Protein AF-A0A7J2Y8C3-F1 (afdb_monomer)

Sequence (62 aa):
MLIERNLEAELGTHADLGRRCAVCAVPTVVVDSRIKVEGVPDFPWFRSDELFARLEGKYPLR

Radius of gyration: 11.62 Å; Cα contacts (8 Å, |Δi|>4): 56; chains: 1; bounding box: 27×24×26 Å

Structure (mmCIF, N/CA/C/O backbone):
data_AF-A0A7J2Y8C3-F1
#
_entry.id   AF-A0A7J2Y8C3-F1
#
loop_
_atom_site.group_PDB
_atom_site.id
_atom_site.type_symbol
_atom_site.label_atom_id
_atom_site.label_alt_id
_atom_site.label_comp_id
_atom_site.label_asym_id
_atom_site.label_entity_id
_atom_site.label_seq_id
_atom_site.pdbx_PDB_ins_code
_atom_site.Cartn_x
_atom_site.Cartn_y
_atom_site.Cartn_z
_atom_site.occupancy
_atom_site.B_iso_or_equiv
_atom_site.auth_seq_id
_atom_site.auth_comp_id
_atom_site.auth_asym_id
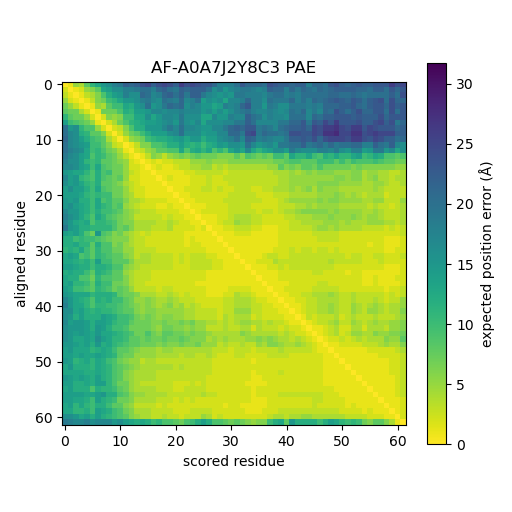_atom_site.auth_atom_id
_atom_site.pdbx_PDB_model_num
ATOM 1 N N . MET A 1 1 ? -2.435 -8.047 10.311 1.00 29.72 1 MET A N 1
ATOM 2 C CA . MET A 1 1 ? -0.965 -8.184 10.202 1.00 29.72 1 MET A CA 1
ATOM 3 C C . MET A 1 1 ? -0.516 -7.123 9.217 1.00 29.72 1 MET A C 1
ATOM 5 O O . MET A 1 1 ? -0.855 -7.252 8.052 1.00 29.72 1 MET A O 1
ATOM 9 N N . LEU A 1 2 ? 0.123 -6.043 9.676 1.00 37.31 2 LEU A N 1
ATOM 10 C CA . LEU A 1 2 ? 0.628 -5.007 8.771 1.00 37.31 2 LEU A CA 1
ATOM 11 C C . LEU A 1 2 ? 1.866 -5.577 8.076 1.00 37.31 2 LEU A C 1
ATOM 13 O O . LEU A 1 2 ? 2.870 -5.829 8.737 1.00 37.31 2 LEU A O 1
ATOM 17 N N . ILE A 1 3 ? 1.767 -5.862 6.781 1.00 43.41 3 ILE A N 1
ATOM 18 C CA . ILE A 1 3 ? 2.924 -6.273 5.989 1.00 43.41 3 ILE A CA 1
ATOM 19 C C . ILE A 1 3 ? 3.443 -5.029 5.262 1.00 43.41 3 ILE A C 1
ATOM 21 O O . ILE A 1 3 ? 2.993 -4.724 4.162 1.00 43.41 3 ILE A O 1
ATOM 25 N N . GLU A 1 4 ? 4.390 -4.309 5.860 1.00 48.06 4 GLU A N 1
ATOM 26 C CA . GLU A 1 4 ? 5.201 -3.350 5.105 1.00 48.06 4 GLU A CA 1
ATOM 27 C C . GLU A 1 4 ? 6.238 -4.138 4.296 1.00 48.06 4 GLU A C 1
ATOM 29 O O . GLU A 1 4 ? 7.114 -4.796 4.860 1.00 48.06 4 GLU A O 1
ATOM 34 N N . ARG A 1 5 ? 6.120 -4.133 2.963 1.00 53.50 5 ARG A N 1
ATOM 35 C CA . ARG A 1 5 ? 7.133 -4.706 2.063 1.00 53.50 5 ARG A CA 1
ATOM 36 C C . ARG A 1 5 ? 7.700 -3.607 1.190 1.00 53.50 5 ARG A C 1
ATOM 38 O O . ARG A 1 5 ? 6.975 -3.004 0.406 1.00 53.50 5 ARG A O 1
ATOM 45 N N . ASN A 1 6 ? 9.002 -3.377 1.329 1.00 50.94 6 ASN A N 1
ATOM 46 C CA . ASN A 1 6 ? 9.735 -2.477 0.458 1.00 50.94 6 ASN A CA 1
ATOM 47 C C . ASN A 1 6 ? 9.812 -3.094 -0.950 1.00 50.94 6 ASN A C 1
ATOM 49 O O . ASN A 1 6 ? 10.534 -4.066 -1.172 1.00 50.94 6 ASN A O 1
ATOM 53 N N . LEU A 1 7 ? 9.025 -2.554 -1.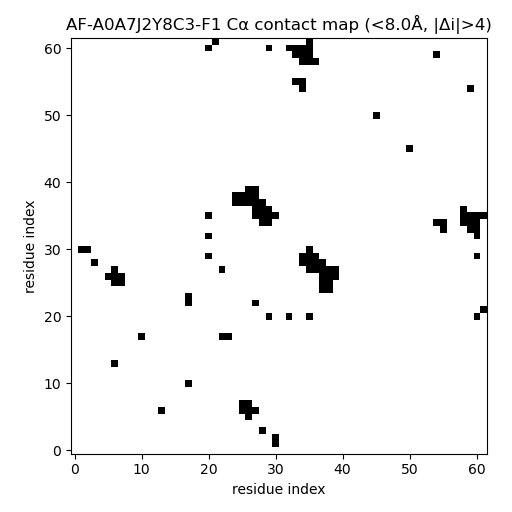881 1.00 53.81 7 LEU A N 1
ATOM 54 C CA . LEU A 1 7 ? 8.963 -3.015 -3.270 1.00 53.81 7 LEU A CA 1
ATOM 55 C C . LEU A 1 7 ? 10.211 -2.636 -4.086 1.00 53.81 7 LEU A C 1
ATOM 57 O O . LEU A 1 7 ? 10.408 -3.210 -5.153 1.00 53.81 7 LEU A O 1
ATOM 61 N N . GLU A 1 8 ? 11.067 -1.724 -3.604 1.00 49.44 8 GLU A N 1
ATOM 62 C CA . GLU A 1 8 ? 12.274 -1.300 -4.334 1.00 49.44 8 GLU A CA 1
ATOM 63 C C . GLU A 1 8 ? 13.340 -2.398 -4.436 1.00 49.44 8 GLU A C 1
ATOM 65 O O . GLU A 1 8 ? 14.082 -2.435 -5.413 1.00 49.44 8 GLU A O 1
ATOM 70 N N . ALA A 1 9 ? 13.418 -3.312 -3.464 1.00 52.12 9 ALA A N 1
ATOM 71 C CA . ALA A 1 9 ? 14.499 -4.297 -3.422 1.00 52.12 9 ALA A CA 1
ATOM 72 C C . ALA A 1 9 ? 14.297 -5.479 -4.391 1.00 52.12 9 ALA A C 1
ATOM 74 O O . ALA A 1 9 ? 15.274 -6.068 -4.841 1.00 52.12 9 ALA A O 1
ATOM 75 N N . GLU A 1 10 ? 13.052 -5.854 -4.718 1.00 52.84 10 GLU A N 1
ATOM 76 C CA . GLU A 1 10 ? 12.761 -7.166 -5.319 1.00 52.84 10 GLU A CA 1
ATOM 77 C C . GLU A 1 10 ? 11.586 -7.132 -6.322 1.00 52.84 10 GLU A C 1
ATOM 79 O O . GLU A 1 10 ? 10.639 -7.923 -6.231 1.00 52.84 10 GLU A O 1
ATOM 84 N N . LEU A 1 11 ? 11.623 -6.221 -7.302 1.00 52.72 11 LEU A N 1
ATOM 85 C CA . LEU A 1 11 ? 10.600 -6.142 -8.362 1.00 52.72 11 LEU A CA 1
ATOM 86 C C . LEU A 1 11 ? 10.427 -7.471 -9.129 1.00 52.72 11 LEU A C 1
ATOM 88 O O . LEU A 1 11 ? 9.321 -7.789 -9.564 1.00 52.72 11 LEU A O 1
ATOM 92 N N . GLY A 1 12 ? 11.489 -8.279 -9.244 1.00 57.00 12 GLY A N 1
ATOM 93 C CA . GLY A 1 12 ? 11.437 -9.609 -9.865 1.00 57.00 12 GLY A CA 1
ATOM 94 C C . GLY A 1 12 ? 10.718 -10.667 -9.020 1.00 57.00 12 GLY A C 1
ATOM 95 O O . GLY A 1 12 ? 9.962 -11.470 -9.560 1.00 57.00 12 GLY A O 1
ATOM 96 N N . THR A 1 13 ? 10.893 -10.645 -7.697 1.00 65.62 13 THR A N 1
ATOM 97 C CA . THR A 1 13 ? 10.360 -11.673 -6.782 1.00 65.62 13 THR A CA 1
ATOM 98 C C . THR A 1 13 ? 8.862 -11.505 -6.515 1.00 65.62 13 THR A C 1
ATOM 100 O O . THR A 1 13 ? 8.173 -12.471 -6.196 1.00 65.62 13 THR A O 1
ATOM 103 N N . HIS A 1 14 ? 8.327 -10.289 -6.674 1.00 69.94 14 HIS A N 1
ATOM 104 C CA . HIS A 1 14 ? 6.929 -9.964 -6.363 1.00 69.94 14 HIS A CA 1
ATOM 105 C C . HIS A 1 14 ? 6.142 -9.393 -7.553 1.00 69.94 14 HIS A C 1
ATOM 107 O O . HIS A 1 14 ? 5.084 -8.793 -7.352 1.00 69.94 14 HIS A O 1
ATOM 113 N N . ALA A 1 15 ? 6.611 -9.598 -8.788 1.00 74.62 15 ALA A N 1
ATOM 114 C CA . ALA A 1 15 ? 5.960 -9.090 -10.000 1.00 74.62 15 ALA A CA 1
ATOM 115 C C . ALA A 1 15 ? 4.466 -9.467 -10.087 1.00 74.62 15 ALA A C 1
ATOM 117 O O . ALA A 1 15 ? 3.637 -8.663 -10.512 1.00 74.62 15 ALA A O 1
ATOM 118 N N . ASP A 1 16 ? 4.091 -10.664 -9.627 1.00 82.25 16 ASP A N 1
ATOM 119 C CA . ASP A 1 16 ? 2.690 -11.100 -9.566 1.00 82.25 16 ASP A CA 1
ATOM 120 C C . ASP A 1 16 ? 1.850 -10.272 -8.595 1.00 82.25 16 ASP A C 1
ATOM 122 O O . ASP A 1 16 ? 0.709 -9.925 -8.901 1.00 82.25 16 ASP A O 1
ATOM 126 N N . LEU A 1 17 ? 2.410 -9.920 -7.437 1.00 80.75 17 LEU A N 1
ATOM 127 C CA . LEU A 1 17 ? 1.737 -9.066 -6.464 1.00 80.75 17 LEU A CA 1
ATOM 128 C C . LEU A 1 17 ? 1.606 -7.636 -7.001 1.00 80.75 17 LEU A C 1
ATOM 130 O O . LEU A 1 17 ? 0.527 -7.058 -6.911 1.00 80.75 17 LEU A O 1
ATOM 134 N N . GLY A 1 18 ? 2.660 -7.104 -7.628 1.00 82.56 18 GLY A N 1
ATOM 135 C CA . GLY A 1 18 ? 2.623 -5.797 -8.287 1.00 82.56 18 GLY A CA 1
ATOM 136 C C . GLY A 1 18 ? 1.537 -5.722 -9.363 1.00 82.56 18 GLY A C 1
ATOM 137 O O . GLY A 1 18 ? 0.760 -4.771 -9.385 1.00 82.56 18 GLY A O 1
ATOM 138 N N . ARG A 1 19 ? 1.402 -6.770 -10.188 1.00 83.62 19 ARG A N 1
ATOM 139 C CA . ARG A 1 19 ? 0.329 -6.876 -11.191 1.00 83.62 19 ARG A CA 1
ATOM 140 C C . ARG A 1 19 ? -1.059 -6.959 -10.558 1.00 83.62 19 ARG A C 1
ATOM 142 O O . ARG A 1 19 ? -1.951 -6.222 -10.964 1.00 83.62 19 ARG A O 1
ATOM 149 N N . ARG A 1 20 ? -1.247 -7.818 -9.550 1.00 85.62 20 ARG A N 1
ATOM 150 C CA . ARG A 1 20 ? -2.539 -7.989 -8.854 1.00 85.62 20 ARG A CA 1
ATOM 151 C C . ARG A 1 20 ? -2.996 -6.730 -8.123 1.00 85.62 20 ARG A C 1
ATOM 153 O O . ARG A 1 20 ? -4.195 -6.519 -7.989 1.00 85.62 20 ARG A O 1
ATOM 160 N N . CYS A 1 21 ? -2.054 -5.924 -7.648 1.00 86.00 21 CYS A N 1
ATOM 161 C CA . CYS A 1 21 ? -2.329 -4.667 -6.963 1.00 86.00 21 CYS A CA 1
ATOM 162 C C . CYS A 1 21 ? -2.214 -3.439 -7.880 1.00 86.00 21 CYS A C 1
ATOM 164 O O . CYS A 1 21 ? -2.242 -2.320 -7.373 1.00 86.00 21 CYS A O 1
ATOM 166 N N . ALA A 1 22 ? -2.073 -3.635 -9.199 1.00 87.00 22 ALA A N 1
ATOM 167 C CA . ALA A 1 22 ? -1.936 -2.569 -10.192 1.00 87.00 22 ALA A CA 1
ATOM 168 C C . ALA A 1 22 ? -0.928 -1.481 -9.767 1.00 87.00 22 ALA A C 1
ATOM 170 O O . ALA A 1 22 ? -1.234 -0.286 -9.791 1.00 87.00 22 ALA A O 1
ATOM 171 N N . VAL A 1 23 ? 0.251 -1.908 -9.304 1.00 87.06 23 VAL A N 1
ATOM 172 C CA . VAL A 1 23 ? 1.344 -1.016 -8.905 1.00 87.06 23 VAL A CA 1
ATOM 173 C C . VAL A 1 23 ? 2.083 -0.561 -10.157 1.00 87.06 23 VAL A C 1
ATOM 175 O O . VAL A 1 23 ? 2.720 -1.371 -10.830 1.00 87.06 23 VAL A O 1
ATOM 178 N N . CYS A 1 24 ? 2.014 0.737 -10.446 1.00 86.44 24 CYS A N 1
ATOM 179 C CA . CYS A 1 24 ? 2.657 1.346 -11.615 1.00 86.44 24 CYS A CA 1
ATOM 180 C C . CYS A 1 24 ? 3.797 2.312 -11.248 1.00 86.44 24 CYS A C 1
ATOM 182 O O . CYS A 1 24 ? 4.540 2.735 -12.131 1.00 86.44 24 CYS A O 1
ATOM 184 N N . ALA A 1 25 ? 3.943 2.657 -9.966 1.00 86.94 25 ALA A N 1
ATOM 185 C CA . ALA A 1 25 ? 4.950 3.585 -9.462 1.00 86.94 25 ALA A CA 1
ATOM 186 C C . ALA A 1 25 ? 5.577 3.067 -8.162 1.00 86.94 25 ALA A C 1
ATOM 188 O O . ALA A 1 25 ? 4.969 2.279 -7.433 1.00 86.94 25 ALA A O 1
ATOM 189 N N . VAL A 1 26 ? 6.793 3.521 -7.859 1.00 85.00 26 VAL A N 1
ATOM 190 C CA . VAL A 1 26 ? 7.477 3.224 -6.595 1.00 85.00 26 VAL A CA 1
ATOM 191 C C . VAL A 1 26 ? 7.910 4.521 -5.893 1.00 85.00 26 VAL A C 1
ATOM 193 O O . VAL A 1 26 ? 8.270 5.477 -6.583 1.00 85.00 26 VAL A O 1
ATOM 196 N N . PRO A 1 27 ? 7.873 4.567 -4.546 1.00 88.25 27 PRO A N 1
ATOM 197 C CA . PRO A 1 27 ? 7.296 3.545 -3.670 1.00 88.25 27 PRO A CA 1
ATOM 198 C C . PRO A 1 27 ? 5.761 3.502 -3.786 1.00 88.25 27 PRO A C 1
ATOM 200 O O . PRO A 1 27 ? 5.129 4.495 -4.131 1.00 88.25 27 PRO A O 1
ATOM 203 N N . THR A 1 28 ? 5.164 2.341 -3.514 1.00 89.12 28 THR A N 1
ATOM 204 C CA . THR A 1 28 ? 3.708 2.185 -3.374 1.00 89.12 28 THR A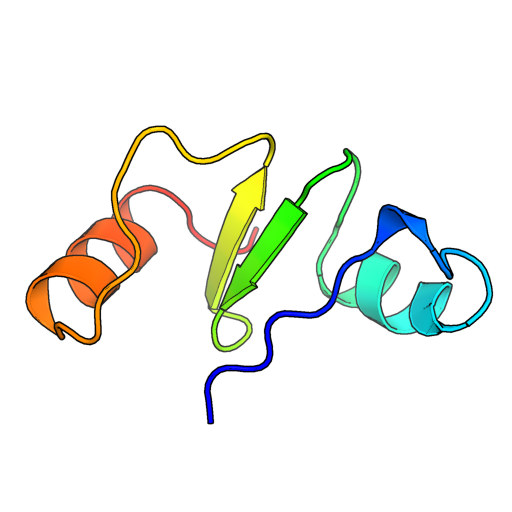 CA 1
ATOM 205 C C . THR A 1 28 ? 3.421 1.343 -2.142 1.00 89.12 28 THR A C 1
ATOM 207 O O . THR A 1 28 ? 4.031 0.292 -1.949 1.00 89.12 28 THR A O 1
ATOM 210 N N . VAL A 1 29 ? 2.474 1.789 -1.321 1.00 91.12 29 VAL A N 1
ATOM 211 C CA . VAL A 1 29 ? 1.990 1.060 -0.147 1.00 91.12 29 VAL A CA 1
ATOM 212 C C . VAL A 1 29 ? 0.603 0.509 -0.452 1.00 91.12 29 VAL A C 1
ATOM 214 O O . VAL A 1 29 ? -0.309 1.257 -0.805 1.00 91.12 29 VAL A O 1
ATOM 217 N N . VAL A 1 30 ? 0.437 -0.805 -0.293 1.00 91.12 30 VAL A N 1
ATOM 218 C CA . VAL A 1 30 ? -0.858 -1.484 -0.418 1.00 91.12 30 VAL A CA 1
ATOM 219 C C . VAL A 1 30 ? -1.248 -2.060 0.935 1.00 91.12 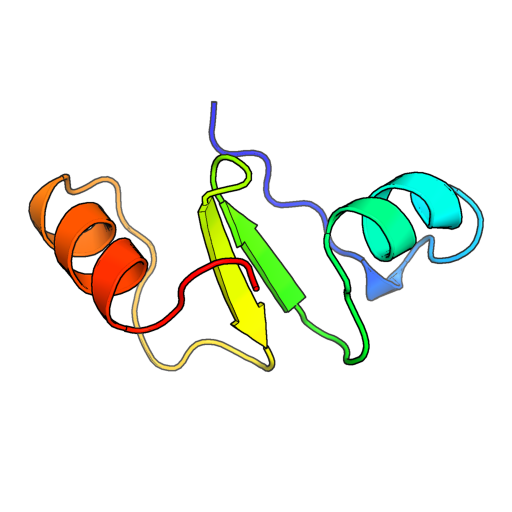30 VAL A C 1
ATOM 221 O O . VAL A 1 30 ? -0.485 -2.833 1.514 1.00 91.12 30 VAL A O 1
ATOM 224 N N . VAL A 1 31 ? -2.440 -1.716 1.427 1.00 90.00 31 VAL A N 1
ATOM 225 C CA . VAL A 1 31 ? -2.963 -2.209 2.712 1.00 90.00 31 VAL A CA 1
ATOM 226 C C . VAL A 1 31 ? -4.239 -3.007 2.480 1.00 90.00 31 VAL A C 1
ATOM 228 O O . VAL A 1 31 ? -5.139 -2.554 1.769 1.00 90.00 31 VAL A O 1
ATOM 231 N N . ASP A 1 32 ? -4.282 -4.213 3.053 1.00 89.25 32 ASP A N 1
ATOM 232 C CA . ASP A 1 32 ? -5.419 -5.146 3.057 1.00 89.25 32 ASP A CA 1
ATOM 233 C C . ASP A 1 32 ? -6.067 -5.396 1.685 1.00 89.25 32 ASP A C 1
ATOM 235 O O . ASP A 1 32 ? -7.234 -5.766 1.590 1.00 89.25 32 ASP A O 1
ATOM 239 N N . SER A 1 33 ? -5.306 -5.192 0.603 1.00 88.12 33 SER A N 1
ATOM 240 C CA . SER A 1 33 ? -5.814 -5.225 -0.774 1.00 88.12 33 SER A CA 1
ATOM 241 C C . SER A 1 33 ? -7.044 -4.323 -0.993 1.00 88.12 33 SER A C 1
ATOM 243 O O . SER A 1 33 ? -7.902 -4.633 -1.815 1.00 88.12 33 SER A O 1
ATOM 245 N N . ARG A 1 34 ? -7.134 -3.210 -0.256 1.00 91.56 34 ARG A N 1
ATOM 246 C CA . ARG A 1 34 ? -8.225 -2.220 -0.337 1.00 91.56 34 ARG A CA 1
ATOM 247 C C . ARG A 1 34 ? -7.731 -0.795 -0.511 1.00 91.56 34 ARG A C 1
ATOM 249 O O . ARG A 1 34 ? -8.435 0.013 -1.106 1.00 91.56 34 ARG A O 1
ATOM 256 N N . ILE A 1 35 ? -6.535 -0.499 -0.010 1.00 93.62 35 ILE A N 1
ATOM 257 C CA . ILE A 1 35 ? -5.926 0.831 -0.045 1.00 93.62 35 ILE A CA 1
ATOM 258 C C . ILE A 1 35 ? -4.662 0.772 -0.906 1.00 93.62 35 ILE A C 1
ATOM 260 O O . ILE A 1 35 ? -3.855 -0.139 -0.717 1.00 93.62 35 ILE A O 1
ATOM 264 N N . LYS A 1 36 ? -4.468 1.745 -1.805 1.00 92.88 36 LYS A N 1
ATOM 265 C CA . LYS A 1 36 ? -3.248 1.929 -2.611 1.00 92.88 36 LYS A CA 1
ATOM 266 C C . LYS A 1 36 ? -2.764 3.374 -2.537 1.00 92.88 36 LYS A C 1
ATOM 268 O O . LYS A 1 36 ? -3.386 4.265 -3.109 1.00 92.88 36 LYS A O 1
ATOM 273 N N . VAL A 1 37 ? -1.644 3.592 -1.856 1.00 92.81 37 VAL A N 1
ATOM 274 C CA . VAL A 1 37 ? -0.982 4.899 -1.762 1.00 92.81 37 VAL A CA 1
ATOM 275 C C . VAL A 1 37 ? 0.268 4.866 -2.628 1.00 92.81 37 VAL A C 1
ATOM 277 O O . VAL A 1 37 ? 1.210 4.139 -2.320 1.00 92.81 37 VAL A O 1
ATOM 280 N N . GLU A 1 38 ? 0.260 5.632 -3.714 1.00 92.06 38 GLU A N 1
ATOM 281 C CA . GLU A 1 38 ? 1.421 5.809 -4.588 1.00 92.06 38 GLU A CA 1
ATOM 282 C C . GLU A 1 38 ? 2.269 6.992 -4.104 1.00 92.06 38 GLU A C 1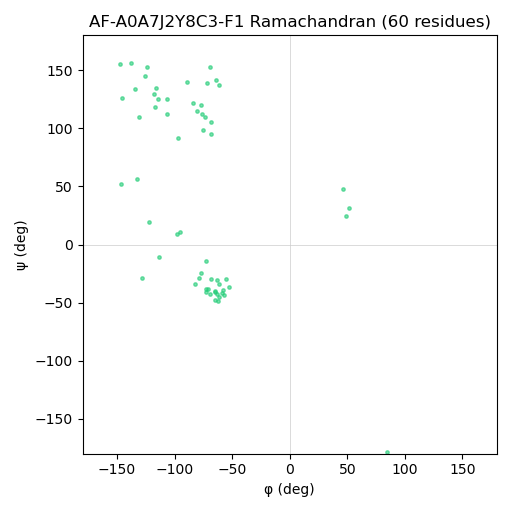
ATOM 284 O O . GLU A 1 38 ? 1.738 8.031 -3.704 1.00 92.06 38 GLU A O 1
ATOM 289 N N . GLY A 1 39 ? 3.590 6.839 -4.158 1.00 89.50 39 GLY A N 1
ATOM 290 C CA . GLY A 1 39 ? 4.546 7.812 -3.644 1.00 89.50 39 GLY A CA 1
ATOM 291 C C . GLY A 1 39 ? 4.813 7.668 -2.145 1.00 89.50 39 GLY A C 1
ATOM 292 O O . GLY A 1 39 ? 4.313 6.769 -1.468 1.00 89.50 39 GLY A O 1
ATOM 293 N N . VAL A 1 40 ? 5.661 8.558 -1.626 1.00 88.56 40 VAL A N 1
ATOM 294 C CA . VAL A 1 40 ? 6.002 8.600 -0.199 1.00 88.56 40 VAL A CA 1
ATOM 295 C C . VAL A 1 40 ? 4.839 9.246 0.564 1.00 88.56 40 VAL A C 1
ATOM 297 O O . VAL A 1 40 ? 4.514 10.399 0.277 1.00 88.56 40 VAL A O 1
ATOM 300 N N . PRO A 1 41 ? 4.207 8.553 1.529 1.00 87.12 41 PRO A N 1
ATOM 301 C CA . PRO A 1 41 ? 3.141 9.138 2.336 1.00 87.12 41 PRO A CA 1
ATOM 302 C C . PRO A 1 41 ? 3.638 10.342 3.147 1.00 87.12 41 PRO A C 1
ATOM 304 O O . PRO A 1 41 ? 4.697 10.283 3.768 1.00 87.12 41 PRO A O 1
ATOM 307 N N . ASP A 1 42 ? 2.844 11.412 3.191 1.00 88.50 42 ASP A N 1
ATOM 308 C CA . ASP A 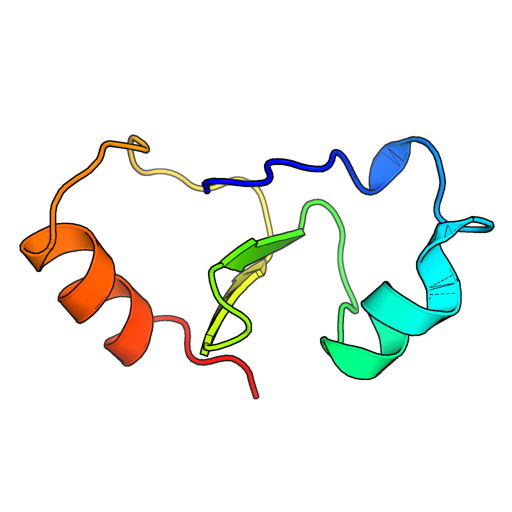1 42 ? 3.101 12.633 3.972 1.00 88.50 42 ASP A CA 1
ATOM 309 C C . ASP A 1 42 ? 2.407 12.631 5.348 1.00 88.50 42 ASP A C 1
ATOM 311 O O . ASP A 1 42 ? 2.356 13.644 6.046 1.00 88.50 42 ASP A O 1
ATOM 315 N N . PHE A 1 43 ? 1.864 11.482 5.749 1.00 87.12 43 PHE A N 1
ATOM 316 C CA . PHE A 1 43 ? 1.129 11.291 6.992 1.00 87.12 43 PHE A CA 1
ATOM 317 C C . PHE A 1 43 ? 1.741 10.159 7.828 1.00 87.12 43 PHE A C 1
ATOM 319 O O . PHE A 1 43 ? 2.328 9.225 7.278 1.00 87.12 43 PHE A O 1
ATOM 326 N N . PRO A 1 44 ? 1.594 10.202 9.164 1.00 86.31 44 PRO A N 1
ATOM 327 C CA . PRO A 1 44 ? 2.115 9.149 10.024 1.00 86.31 44 PRO A CA 1
ATOM 328 C C . PRO A 1 44 ? 1.298 7.861 9.879 1.00 86.31 44 PRO A C 1
ATOM 330 O O . PRO A 1 44 ? 0.065 7.888 9.867 1.00 86.31 44 PRO A O 1
ATOM 333 N N . TRP A 1 45 ? 1.989 6.721 9.851 1.00 85.81 45 TRP A N 1
ATOM 334 C CA . TRP A 1 45 ? 1.365 5.408 9.976 1.00 85.81 45 TRP A CA 1
ATOM 335 C C . TRP A 1 45 ? 1.163 5.059 11.445 1.00 85.81 45 TRP A C 1
ATOM 337 O O . TRP A 1 45 ? 2.110 4.990 12.226 1.00 85.81 45 TRP A O 1
ATOM 347 N N . PHE A 1 46 ? -0.083 4.814 11.828 1.00 87.31 46 PHE A N 1
ATOM 348 C CA . PHE A 1 46 ? -0.429 4.312 13.149 1.00 87.31 46 PHE A CA 1
ATOM 349 C C . PHE A 1 46 ? -1.661 3.419 13.050 1.00 87.31 46 PHE A C 1
ATOM 351 O O . PHE A 1 46 ? -2.463 3.529 12.123 1.00 87.31 46 PHE A O 1
ATOM 358 N N . ARG A 1 47 ? -1.812 2.499 14.004 1.00 85.19 47 ARG A N 1
ATOM 359 C CA . ARG A 1 47 ? -2.991 1.632 14.060 1.00 85.19 47 ARG A CA 1
ATOM 360 C C . ARG A 1 47 ? -4.184 2.438 14.574 1.00 85.19 47 ARG A C 1
ATOM 362 O O . ARG A 1 47 ? -4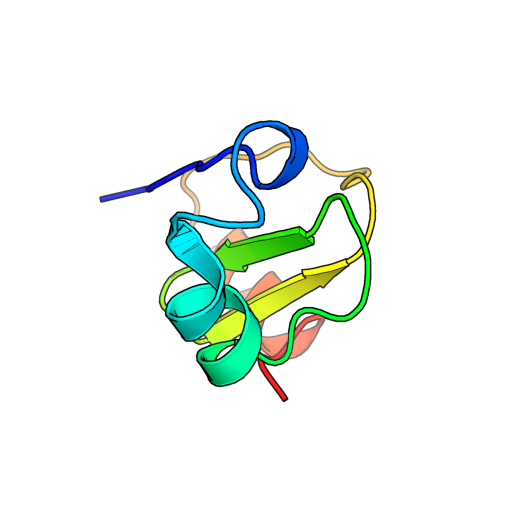.306 2.631 15.778 1.00 85.19 47 ARG A O 1
ATOM 369 N N . SER A 1 48 ? -5.028 2.909 13.661 1.00 91.38 48 SER A N 1
ATOM 370 C CA . SER A 1 48 ? -6.291 3.583 13.972 1.00 91.38 48 SER A CA 1
ATOM 371 C C . SER A 1 48 ? -7.341 3.260 12.921 1.00 91.38 48 SER A C 1
ATOM 373 O O . SER A 1 48 ? -7.121 3.501 11.735 1.00 91.38 48 SER A O 1
ATOM 375 N N . ASP A 1 49 ? -8.496 2.775 13.366 1.00 92.19 49 ASP A N 1
ATOM 376 C CA . ASP A 1 49 ? -9.623 2.457 12.487 1.00 92.19 49 ASP A CA 1
ATOM 377 C C . ASP A 1 49 ? -10.134 3.703 11.751 1.00 92.19 49 ASP A C 1
ATOM 379 O O . ASP A 1 49 ? -10.496 3.626 10.579 1.00 92.19 49 ASP A O 1
ATOM 383 N N . GLU A 1 50 ? -10.083 4.873 12.396 1.00 93.94 50 GLU A N 1
ATOM 384 C CA . GLU A 1 50 ? -10.435 6.153 11.773 1.00 93.94 50 GLU A CA 1
ATOM 385 C C . GLU A 1 50 ? -9.484 6.492 10.618 1.00 93.94 50 GLU A C 1
ATOM 387 O O . GLU A 1 50 ? -9.923 6.910 9.542 1.00 93.94 50 GLU A O 1
ATOM 392 N N . LEU A 1 51 ? -8.177 6.269 10.811 1.00 92.06 51 LEU A N 1
ATOM 393 C CA . LEU A 1 51 ? -7.193 6.467 9.751 1.00 92.06 51 LEU A CA 1
ATOM 394 C C . LEU A 1 51 ? -7.485 5.522 8.584 1.00 92.06 51 LEU A C 1
ATOM 396 O O . LEU A 1 51 ? -7.549 5.982 7.445 1.00 92.06 51 LEU A O 1
ATOM 400 N N . PHE A 1 52 ? -7.698 4.232 8.852 1.00 91.25 52 PHE A N 1
ATOM 401 C CA . PHE A 1 52 ? -7.977 3.253 7.802 1.00 91.25 52 PHE A CA 1
ATOM 402 C C . PHE A 1 52 ? -9.264 3.577 7.039 1.00 91.25 52 PHE A C 1
ATOM 404 O O . PHE A 1 52 ? -9.228 3.607 5.813 1.00 91.25 52 PHE A O 1
ATOM 411 N N . ALA A 1 53 ? -10.355 3.931 7.724 1.00 93.44 53 ALA A N 1
ATOM 412 C CA . ALA A 1 53 ? -11.603 4.340 7.078 1.00 93.44 53 ALA A CA 1
ATOM 413 C C . ALA A 1 53 ? -11.408 5.565 6.165 1.00 93.44 53 ALA A C 1
ATOM 415 O O . ALA A 1 53 ? -11.904 5.602 5.036 1.00 93.44 53 ALA A O 1
ATOM 416 N N . ARG A 1 54 ? -10.624 6.557 6.612 1.00 93.81 54 ARG A N 1
ATOM 417 C CA . ARG A 1 54 ? -10.282 7.729 5.792 1.00 93.81 54 ARG A CA 1
ATOM 418 C C . ARG A 1 54 ? -9.448 7.346 4.568 1.00 93.81 54 ARG A C 1
ATOM 420 O O . ARG A 1 54 ? -9.653 7.899 3.487 1.00 93.81 54 ARG A O 1
ATOM 427 N N . LEU A 1 55 ? -8.490 6.436 4.736 1.00 94.31 55 LEU A N 1
ATOM 428 C CA . LEU A 1 55 ? -7.610 5.985 3.659 1.00 94.31 55 LEU A CA 1
ATOM 429 C C . LEU A 1 55 ? -8.347 5.113 2.634 1.00 94.31 55 LEU A C 1
ATOM 431 O O . LEU A 1 55 ? -8.106 5.306 1.448 1.00 94.31 55 LEU A O 1
ATOM 435 N N . GLU A 1 56 ? -9.270 4.236 3.043 1.00 93.44 56 GLU A N 1
ATOM 436 C CA . GLU A 1 56 ? -10.114 3.460 2.114 1.00 93.44 56 GLU A CA 1
ATOM 437 C C . GLU A 1 56 ? -10.924 4.381 1.188 1.00 93.44 56 GLU A C 1
ATOM 439 O O . GLU A 1 56 ? -11.030 4.121 -0.010 1.00 93.44 56 GLU A O 1
ATOM 444 N N . GLY A 1 57 ? -11.435 5.501 1.714 1.00 93.88 57 GLY A N 1
ATOM 445 C CA . GLY A 1 57 ? -12.135 6.502 0.905 1.00 93.88 57 GLY A CA 1
ATOM 446 C C . GLY A 1 57 ? -11.214 7.322 -0.007 1.00 93.88 57 GLY A C 1
ATOM 447 O O . GLY A 1 57 ? -11.566 7.596 -1.155 1.00 93.88 57 GLY A O 1
ATOM 448 N N . LYS A 1 58 ? -10.03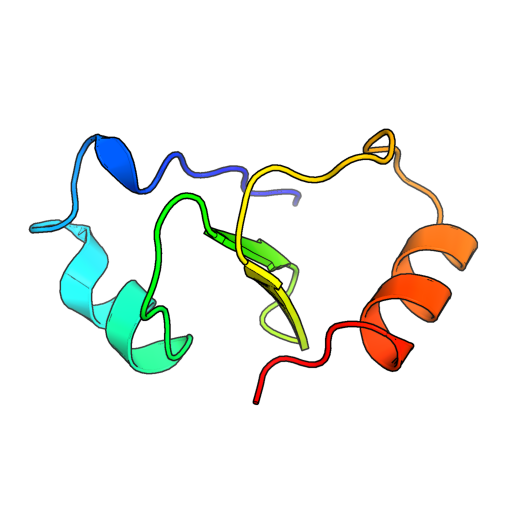8 7.732 0.488 1.00 94.62 58 LYS A N 1
ATOM 449 C CA . LYS A 1 58 ? -9.120 8.634 -0.236 1.00 94.62 58 LYS A CA 1
ATOM 450 C C . LYS A 1 58 ? -8.237 7.913 -1.259 1.00 94.62 58 LYS A C 1
ATOM 452 O O . LYS A 1 58 ? -7.912 8.491 -2.293 1.00 94.62 58 LYS A O 1
ATOM 457 N N . TYR A 1 59 ? -7.850 6.677 -0.972 1.00 93.62 59 TYR A N 1
ATOM 458 C CA . TYR A 1 59 ? -6.854 5.915 -1.722 1.00 93.62 59 TYR A CA 1
ATOM 459 C C . TYR A 1 59 ? -7.345 4.489 -2.028 1.00 93.62 59 TYR A C 1
ATOM 461 O O . TYR A 1 59 ? -6.684 3.525 -1.640 1.00 93.62 59 TYR A O 1
ATOM 469 N N . PRO A 1 60 ? -8.499 4.307 -2.692 1.00 93.50 60 PRO A N 1
ATOM 470 C CA . PRO A 1 60 ? -9.010 2.974 -2.991 1.00 93.50 6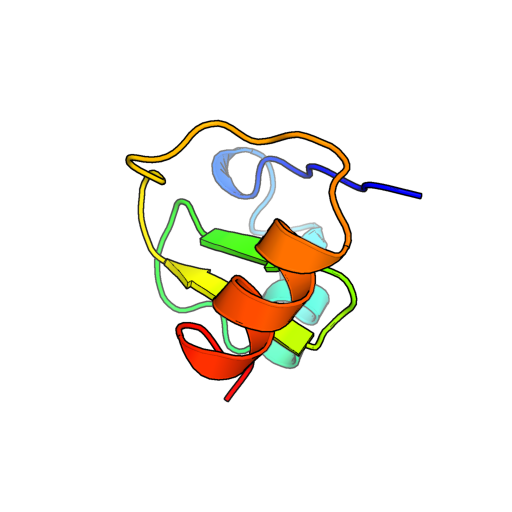0 PRO A CA 1
ATOM 471 C C . PRO A 1 60 ? -8.065 2.214 -3.933 1.00 93.50 60 PRO A C 1
ATOM 473 O O . PRO A 1 60 ? -7.533 2.782 -4.889 1.00 93.50 60 PRO A O 1
ATOM 476 N N . LEU A 1 61 ? -7.904 0.911 -3.704 1.00 87.50 61 LEU A N 1
ATOM 477 C CA . LEU A 1 61 ? -7.236 0.005 -4.635 1.00 87.50 61 LEU A CA 1
ATOM 478 C C . LEU A 1 61 ? -8.117 -0.146 -5.887 1.00 87.50 61 LEU A C 1
ATOM 480 O O . LEU A 1 61 ? -9.067 -0.927 -5.894 1.00 87.50 61 LEU A O 1
ATOM 484 N N . ARG A 1 62 ? -7.829 0.655 -6.917 1.00 77.19 62 ARG A N 1
ATOM 485 C CA . ARG A 1 62 ? -8.372 0.527 -8.277 1.00 77.19 62 ARG A CA 1
ATOM 486 C C . ARG A 1 62 ? -7.347 -0.106 -9.208 1.00 77.19 62 ARG A C 1
ATOM 488 O O . ARG A 1 62 ? -6.132 0.183 -9.027 1.00 77.19 62 ARG A O 1
#

Mean predicted aligned error: 7.23 Å

Solvent-accessible surface area (backbone atoms only — not comparable to full-atom values): 4074 Å² total; per-residue (Å²): 133,90,71,87,67,78,62,85,83,44,59,81,84,41,43,68,56,35,59,77,61,60,59,87,62,80,54,53,50,66,47,94,88,42,25,40,44,74,45,83,77,94,64,88,89,70,99,44,72,70,58,50,57,51,39,44,73,74,26,50,59,109

Secondary structure (DSSP, 8-state):
------TTS-TTTTHHHHHHTT--SSSEEEETTTEEEES--SS-----HHHHHHHHHHSB--

pLDDT: mean 80.25, std 16.84, range [29.72, 94.62]

Foldseek 3Di:
DQDDDQCVPPCPVCVVVCVLQVPPAPPWDQDPSFFIDHDDDPDDDDDDPVVVVVRSVVGTRD